Protein AF-A0A9D4NFV0-F1 (afdb_monomer)

Sequence (141 aa):
MSLEETSKDITEKVCVICKEQDDRPVSKLGEKGCQGLSLAAKNYTDQIIEFVPGQFVHIDCRKKYCHPNKTSSRGKTASNLMSSPKIRQSTNGNTFDFGTKCLFCGSDAKFCHGKRGIDVNPVMTLEFELTIRESCKSRCD

Structure (mmCIF, N/CA/C/O backbone):
data_AF-A0A9D4NFV0-F1
#
_entry.id   AF-A0A9D4NFV0-F1
#
loop_
_atom_site.group_PDB
_atom_site.id
_atom_site.type_symbol
_atom_site.label_atom_id
_atom_site.label_alt_id
_atom_site.label_comp_id
_atom_site.label_asym_id
_atom_site.label_entity_id
_atom_site.label_seq_id
_atom_site.pdbx_PDB_ins_code
_atom_site.Cartn_x
_atom_site.Cartn_y
_atom_site.Cartn_z
_atom_site.occupancy
_atom_site.B_iso_or_equiv
_atom_site.auth_seq_id
_atom_site.auth_comp_id
_atom_site.auth_asym_id
_atom_site.auth_atom_id
_atom_site.pdbx_PDB_model_num
ATOM 1 N N . MET A 1 1 ? -27.293 -2.414 48.187 1.00 44.84 1 MET A N 1
ATOM 2 C CA . MET A 1 1 ? -26.943 -3.039 46.895 1.00 44.84 1 MET A CA 1
ATOM 3 C C . MET A 1 1 ? -26.403 -1.935 46.013 1.00 44.84 1 MET A C 1
ATOM 5 O O . MET A 1 1 ? -27.183 -1.153 45.489 1.00 44.84 1 MET A O 1
ATOM 9 N N . SER A 1 2 ? -25.082 -1.792 45.987 1.00 45.41 2 SER A N 1
ATOM 10 C CA . SER A 1 2 ? -24.389 -0.754 45.226 1.00 45.41 2 SER A CA 1
ATOM 11 C C . SER A 1 2 ? -24.310 -1.206 43.773 1.00 45.41 2 SER A C 1
ATOM 13 O O . SER A 1 2 ? -23.712 -2.240 43.490 1.00 45.41 2 SER A O 1
ATOM 15 N N . LEU A 1 3 ? -24.969 -0.481 42.873 1.00 49.97 3 LEU A N 1
ATOM 16 C CA . LEU A 1 3 ? -24.773 -0.650 41.440 1.00 49.97 3 LEU A CA 1
ATOM 17 C C . LEU A 1 3 ? -23.487 0.093 41.087 1.00 49.97 3 LEU A C 1
ATOM 19 O O . LEU A 1 3 ? -23.458 1.319 41.040 1.00 49.97 3 LEU A O 1
ATOM 23 N N . GLU A 1 4 ? -22.407 -0.662 40.924 1.00 50.41 4 GLU A N 1
ATOM 24 C CA . GLU A 1 4 ? -21.182 -0.169 40.311 1.00 50.41 4 GLU A CA 1
ATOM 25 C C . GLU A 1 4 ? -21.471 0.040 38.821 1.00 50.41 4 GLU A C 1
ATOM 27 O O . GLU A 1 4 ? -21.446 -0.892 38.015 1.00 50.41 4 GLU A O 1
ATOM 32 N N . GLU A 1 5 ? -21.818 1.274 38.458 1.00 48.56 5 GLU A N 1
ATOM 33 C CA . GLU A 1 5 ? -21.821 1.718 37.070 1.00 48.56 5 GLU A CA 1
ATOM 34 C C . GLU A 1 5 ? -20.377 1.685 36.570 1.00 48.56 5 GLU A C 1
ATOM 36 O O . GLU A 1 5 ? -19.572 2.585 36.803 1.00 48.56 5 GLU A O 1
ATOM 41 N N . THR A 1 6 ? -20.024 0.590 35.899 1.00 50.19 6 THR A N 1
ATOM 42 C CA . THR A 1 6 ? -18.791 0.506 35.127 1.00 50.19 6 THR A CA 1
ATOM 43 C C . THR A 1 6 ? -18.895 1.501 33.978 1.00 50.19 6 THR A C 1
ATOM 45 O O . THR A 1 6 ? -19.441 1.180 32.917 1.00 50.19 6 THR A O 1
ATOM 48 N N . SER A 1 7 ? -18.379 2.707 34.199 1.00 51.19 7 SER A N 1
ATOM 49 C CA . SER A 1 7 ? -18.034 3.673 33.164 1.00 51.19 7 SER A CA 1
ATOM 50 C C . SER A 1 7 ? -17.040 3.010 32.217 1.00 51.19 7 SER A C 1
ATOM 52 O O . SER A 1 7 ? -15.827 3.045 32.410 1.00 51.19 7 SER A O 1
ATOM 54 N N . LYS A 1 8 ? -17.564 2.318 31.205 1.00 50.09 8 LYS A N 1
ATOM 55 C CA . LYS A 1 8 ? -16.785 1.942 30.036 1.00 50.09 8 LYS A CA 1
ATOM 56 C C . LYS A 1 8 ? -16.427 3.260 29.372 1.00 50.09 8 LYS A C 1
ATOM 58 O O . LYS A 1 8 ? -17.297 3.893 28.784 1.00 50.09 8 LYS A O 1
ATOM 63 N N . ASP A 1 9 ? -15.168 3.663 29.501 1.00 46.47 9 ASP A N 1
ATOM 64 C CA . ASP A 1 9 ? -14.508 4.624 28.623 1.00 46.47 9 ASP A CA 1
ATOM 65 C C . ASP A 1 9 ? -14.685 4.134 27.176 1.00 46.47 9 ASP A C 1
ATOM 67 O O . ASP A 1 9 ? -13.852 3.415 26.610 1.00 46.47 9 ASP A O 1
ATOM 71 N N . ILE A 1 10 ? -15.833 4.453 26.576 1.00 55.56 10 ILE A N 1
ATOM 72 C CA . ILE A 1 10 ? -16.042 4.351 25.141 1.00 55.56 10 ILE A CA 1
ATOM 73 C C . ILE A 1 10 ? -15.210 5.497 24.590 1.00 55.56 10 ILE A C 1
ATOM 75 O O . ILE A 1 10 ? -15.683 6.609 24.400 1.00 55.56 10 ILE A O 1
ATOM 79 N N . THR A 1 11 ? -13.919 5.231 24.410 1.00 57.03 11 THR A N 1
ATOM 80 C CA . THR A 1 11 ? -13.049 6.075 23.601 1.00 57.03 11 THR A CA 1
ATOM 81 C C . THR A 1 11 ? -13.678 6.104 22.218 1.00 57.03 11 THR A C 1
ATOM 83 O O . THR A 1 11 ? -13.571 5.139 21.464 1.00 57.03 11 THR A O 1
ATOM 86 N N . GLU A 1 12 ? -14.425 7.164 21.934 1.00 62.72 12 GLU A N 1
ATOM 87 C CA . GLU A 1 12 ? -15.138 7.376 20.682 1.00 62.72 12 GLU A CA 1
ATOM 88 C C . GLU A 1 12 ? -14.141 7.296 19.521 1.00 62.72 12 GLU A C 1
ATOM 90 O O . GLU A 1 12 ? -13.272 8.151 19.340 1.00 62.72 12 GLU A O 1
ATOM 95 N N . LYS A 1 13 ? -14.194 6.200 18.755 1.00 77.25 13 LYS A N 1
ATOM 96 C CA . LYS A 1 13 ? -13.225 5.920 17.685 1.00 77.25 13 LYS A CA 1
ATOM 97 C C . LYS A 1 13 ? -13.655 6.618 16.400 1.00 77.25 13 LYS A C 1
ATOM 99 O O . LYS A 1 13 ? -14.057 5.966 15.440 1.00 77.25 13 LYS A O 1
ATOM 104 N N . VAL A 1 14 ? -13.562 7.943 16.384 1.00 87.56 14 VAL A N 1
ATOM 105 C CA . VAL A 1 14 ? -13.866 8.763 15.204 1.00 87.56 14 VAL A CA 1
ATOM 106 C C . VAL A 1 14 ? -12.864 8.468 14.084 1.00 87.56 14 VAL A C 1
ATOM 108 O O . VAL A 1 14 ? -11.648 8.444 14.304 1.00 87.56 14 VAL A O 1
ATOM 111 N N . CYS A 1 15 ? -13.354 8.253 12.861 1.00 89.88 15 CYS A N 1
ATOM 112 C CA . CYS A 1 15 ? -12.486 8.033 11.710 1.00 89.88 15 CYS A CA 1
ATOM 113 C C . CYS A 1 15 ? -11.902 9.352 11.187 1.00 89.88 15 CYS A C 1
ATOM 115 O O . CYS A 1 15 ? -12.640 10.213 10.725 1.00 89.88 15 CYS A O 1
ATOM 117 N N . VAL A 1 16 ? -10.573 9.476 11.116 1.00 89.19 16 VAL A N 1
ATOM 118 C CA . VAL A 1 16 ? -9.918 10.715 10.630 1.00 89.19 16 VAL A CA 1
ATOM 119 C C . VAL A 1 16 ? -10.156 11.021 9.136 1.00 89.19 16 VAL A C 1
ATOM 121 O O . VAL A 1 16 ? -10.006 12.161 8.712 1.00 89.19 16 VAL A O 1
ATOM 124 N N . ILE A 1 17 ? -10.567 10.033 8.330 1.00 87.81 17 ILE A N 1
ATOM 125 C CA . ILE A 1 17 ? -10.800 10.208 6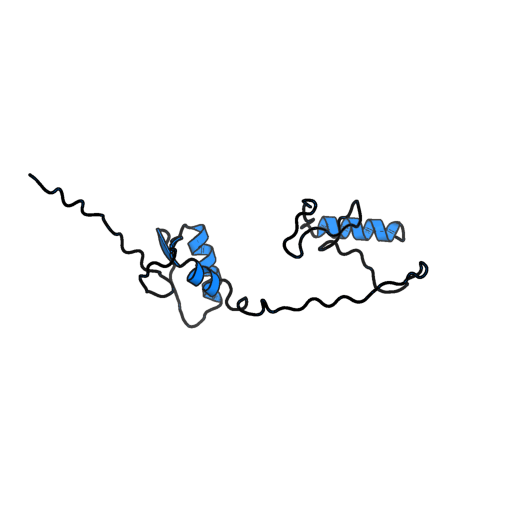.883 1.00 87.81 17 ILE A CA 1
ATOM 126 C C . ILE A 1 17 ? -12.212 10.734 6.596 1.00 87.81 17 ILE A C 1
ATOM 128 O O . ILE A 1 17 ? -12.357 11.709 5.871 1.00 87.81 17 ILE A O 1
ATOM 132 N N . CYS A 1 18 ? -13.257 10.093 7.134 1.00 88.12 18 CYS A N 1
ATOM 133 C CA . CYS A 1 18 ? -14.644 10.522 6.900 1.00 88.12 18 CYS A CA 1
ATOM 134 C C . CYS A 1 18 ? -15.207 11.413 8.012 1.00 88.12 18 CYS A C 1
ATOM 136 O O . CYS A 1 18 ? -16.292 11.950 7.844 1.00 88.12 18 CYS A O 1
ATOM 138 N N . LYS A 1 19 ? -14.479 11.585 9.124 1.00 86.31 19 LYS A N 1
ATOM 139 C CA . LYS A 1 19 ? -14.894 12.339 10.321 1.00 86.31 19 LYS A CA 1
ATOM 140 C C . LYS A 1 19 ? -16.188 11.832 10.972 1.00 86.31 19 LYS A C 1
ATOM 142 O O . LYS A 1 19 ? -16.754 12.516 11.814 1.00 86.31 19 LYS A O 1
ATOM 147 N N . GLU A 1 20 ? -16.621 10.627 10.614 1.00 85.44 20 GLU A N 1
ATOM 148 C CA . GLU A 1 20 ? -17.794 9.958 11.175 1.00 85.44 20 GLU A CA 1
ATOM 149 C C . GLU A 1 20 ? -17.370 8.954 12.250 1.00 85.44 20 GLU A C 1
ATOM 151 O O . GLU A 1 20 ? -16.290 8.347 12.180 1.00 85.44 20 GLU A O 1
ATOM 156 N N . GLN A 1 21 ? -18.252 8.778 13.228 1.00 80.12 21 GLN A N 1
ATOM 157 C CA . GLN A 1 21 ? -18.179 7.743 14.246 1.00 80.12 21 GLN A CA 1
ATOM 158 C C . GLN A 1 21 ? -19.312 6.757 13.986 1.00 80.12 21 GLN A C 1
ATOM 160 O O . GLN A 1 21 ? -20.471 7.070 14.229 1.00 80.12 21 GLN A O 1
ATOM 165 N N . ASP A 1 22 ? -18.961 5.567 13.508 1.00 80.75 22 ASP A N 1
ATOM 166 C CA . ASP A 1 22 ? -19.920 4.495 13.257 1.00 80.75 22 ASP A CA 1
ATOM 167 C C . ASP A 1 22 ? -19.423 3.180 13.858 1.00 80.75 22 ASP A C 1
ATOM 169 O O . ASP A 1 22 ? -18.235 3.014 14.134 1.00 80.75 22 ASP A O 1
ATOM 173 N N . ASP A 1 23 ? -20.305 2.181 13.911 1.00 81.38 23 ASP A N 1
ATOM 174 C CA . ASP A 1 23 ? -19.970 0.789 14.252 1.00 81.38 23 ASP A CA 1
ATOM 175 C C . ASP A 1 23 ? -19.151 0.059 13.163 1.00 81.38 23 ASP A C 1
ATOM 177 O O . ASP A 1 23 ? -18.951 -1.160 13.206 1.00 81.38 23 ASP A O 1
ATOM 181 N N . ARG A 1 24 ? -18.655 0.783 12.152 1.00 83.88 24 ARG A N 1
ATOM 182 C CA . ARG A 1 24 ? -17.790 0.215 11.114 1.00 83.88 24 ARG A CA 1
ATOM 183 C C . ARG A 1 24 ? -16.459 -0.229 11.732 1.00 83.88 24 ARG A C 1
ATOM 185 O O . ARG A 1 24 ? -15.937 0.418 12.638 1.00 83.88 24 ARG A O 1
ATOM 192 N N . PRO A 1 25 ? -15.837 -1.308 11.223 1.00 85.44 25 PRO A N 1
ATOM 193 C CA . PRO A 1 25 ? -14.584 -1.787 11.783 1.00 85.44 25 PRO A CA 1
ATOM 194 C C . PRO A 1 25 ? -13.486 -0.730 11.613 1.00 85.44 25 PRO A C 1
ATOM 196 O O . PRO A 1 25 ? -13.163 -0.300 10.497 1.00 85.44 25 PRO A O 1
ATOM 199 N N . VAL A 1 26 ? -12.899 -0.332 12.739 1.00 89.94 26 VAL A N 1
ATOM 200 C CA . VAL A 1 26 ? -11.825 0.660 12.817 1.00 89.94 26 VAL A CA 1
ATOM 201 C C . VAL A 1 26 ? -10.473 0.004 13.081 1.00 89.94 26 VAL A C 1
ATOM 203 O O . VAL A 1 26 ? -10.353 -0.964 13.829 1.00 89.94 26 VAL A O 1
ATOM 206 N N . SER A 1 27 ? -9.428 0.578 12.496 1.00 88.81 27 SER A N 1
ATOM 207 C CA . SER A 1 27 ? -8.031 0.256 12.767 1.00 88.81 27 SER A CA 1
ATOM 208 C C . SER A 1 27 ? -7.354 1.460 13.405 1.00 88.81 27 SER A C 1
ATOM 210 O O . SER A 1 27 ? -7.470 2.576 12.899 1.00 88.81 27 SER A O 1
ATOM 212 N N . LYS A 1 28 ? -6.589 1.225 14.475 1.00 91.38 28 LYS A N 1
ATOM 213 C CA . LYS A 1 28 ? -5.672 2.228 15.025 1.00 91.38 28 LYS A CA 1
ATOM 214 C C . LYS A 1 28 ? -4.497 2.411 14.061 1.00 91.38 28 LYS A C 1
ATOM 216 O O . LYS A 1 28 ? -3.961 1.426 13.546 1.00 91.38 28 LYS A O 1
ATOM 221 N N . LEU A 1 29 ? -4.108 3.650 13.797 1.00 90.50 29 LEU A N 1
ATOM 222 C CA . LEU A 1 29 ? -2.947 3.983 12.987 1.00 90.50 29 LEU A CA 1
ATOM 223 C C . LEU A 1 29 ? -1.681 3.892 13.835 1.00 90.50 29 LEU A C 1
ATOM 225 O O . LEU A 1 29 ? -1.562 4.545 14.866 1.00 90.50 29 LEU A O 1
ATOM 229 N N . GLY A 1 30 ? -0.730 3.074 13.394 1.00 90.56 30 GLY A N 1
ATOM 230 C CA . GLY A 1 30 ? 0.661 3.158 13.841 1.00 90.56 30 GLY A CA 1
ATOM 231 C C . GLY A 1 30 ? 1.480 4.047 12.906 1.00 90.56 30 GLY A C 1
ATOM 232 O O . GLY A 1 30 ? 0.992 4.461 11.855 1.00 90.56 30 GLY A O 1
ATOM 233 N N . GLU A 1 31 ? 2.751 4.262 13.231 1.00 89.50 31 GLU A N 1
ATOM 234 C CA . GLU A 1 31 ? 3.677 5.107 12.456 1.00 89.50 31 GLU A CA 1
ATOM 235 C C . GLU A 1 31 ? 3.720 4.750 10.963 1.00 89.50 31 GLU A C 1
ATOM 237 O O . GLU A 1 31 ? 3.521 5.609 10.104 1.00 89.50 31 GLU A O 1
ATOM 242 N N . LYS A 1 32 ? 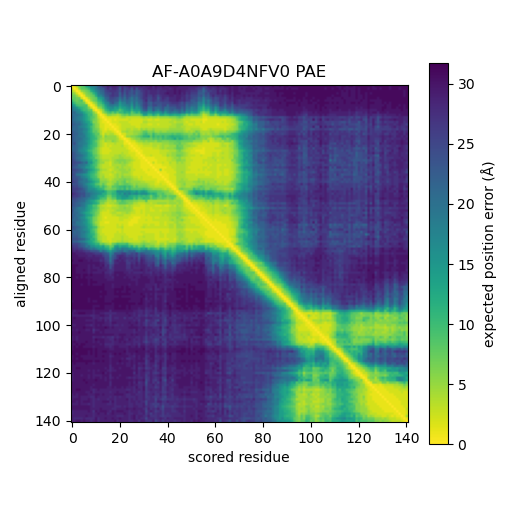3.867 3.458 10.638 1.00 87.50 32 LYS A N 1
ATOM 243 C CA . LYS A 1 32 ? 3.838 2.970 9.246 1.00 87.50 32 LYS A CA 1
ATOM 244 C C . LYS A 1 32 ? 2.493 3.228 8.557 1.00 87.50 32 LYS A C 1
ATOM 246 O O . LYS A 1 32 ? 2.439 3.457 7.351 1.00 87.50 32 LYS A O 1
ATOM 251 N N . GLY A 1 33 ? 1.399 3.169 9.317 1.00 87.12 33 GLY A N 1
ATOM 252 C CA . GLY A 1 33 ? 0.052 3.443 8.820 1.00 87.12 33 GLY A CA 1
ATOM 253 C C . GLY A 1 33 ? -0.116 4.907 8.426 1.00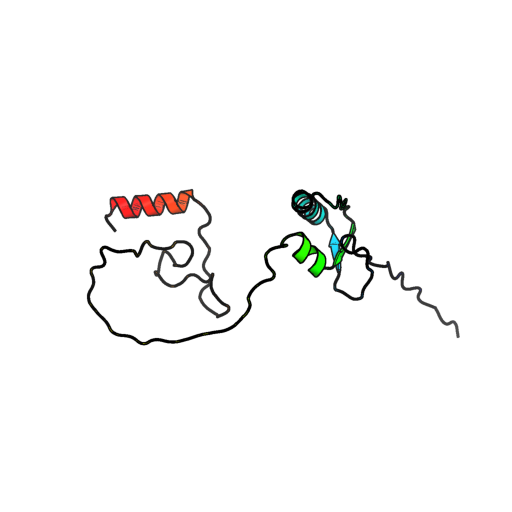 87.12 33 GLY A C 1
ATOM 254 O O . GLY A 1 33 ? -0.630 5.180 7.342 1.00 87.12 33 GLY A O 1
ATOM 255 N N . CYS A 1 34 ? 0.381 5.818 9.264 1.00 88.62 34 CYS A N 1
ATOM 256 C CA . CYS A 1 34 ? 0.406 7.251 8.984 1.00 88.62 34 CYS A CA 1
ATOM 257 C C . CYS A 1 34 ? 1.261 7.563 7.758 1.00 88.62 34 CYS A C 1
ATOM 259 O O . CYS A 1 34 ? 0.772 8.207 6.840 1.00 88.62 34 CYS A O 1
ATOM 261 N N . GLN A 1 35 ? 2.483 7.026 7.675 1.00 87.31 35 GLN A N 1
ATOM 262 C CA . GLN A 1 35 ? 3.362 7.233 6.515 1.00 87.31 35 GLN A CA 1
ATOM 263 C C . GLN A 1 35 ? 2.697 6.815 5.195 1.00 87.31 35 GLN A C 1
ATOM 265 O O . GLN A 1 35 ? 2.740 7.559 4.215 1.00 87.31 35 GLN A O 1
ATOM 270 N N . GLY A 1 36 ? 2.043 5.648 5.170 1.00 86.12 36 GLY A N 1
ATOM 271 C CA . GLY A 1 36 ? 1.345 5.169 3.975 1.00 86.12 36 GLY A CA 1
ATOM 272 C C . GLY A 1 36 ? 0.155 6.047 3.576 1.00 86.12 36 GLY A C 1
ATOM 273 O O . GLY A 1 36 ? -0.063 6.284 2.388 1.00 86.12 36 GLY A O 1
ATOM 274 N N . LEU A 1 37 ? -0.596 6.557 4.554 1.00 87.75 37 LEU A N 1
ATOM 275 C CA . LEU A 1 37 ? -1.716 7.466 4.302 1.00 87.75 37 LEU A CA 1
ATOM 276 C C . LEU A 1 37 ? -1.246 8.852 3.854 1.00 87.75 37 LEU A C 1
ATOM 278 O O . LEU A 1 37 ? -1.784 9.373 2.883 1.00 87.75 37 LEU A O 1
ATOM 282 N N . SER A 1 38 ? -0.196 9.399 4.463 1.00 87.00 38 SER A N 1
ATOM 283 C CA . SER A 1 38 ? 0.413 10.664 4.038 1.00 87.00 38 SER A CA 1
ATOM 284 C C . SER A 1 38 ? 1.016 10.577 2.633 1.00 87.00 38 SER A C 1
ATOM 286 O O . SER A 1 38 ? 0.961 11.541 1.873 1.00 87.00 38 SER A O 1
ATOM 288 N N . LEU A 1 39 ? 1.555 9.417 2.237 1.00 85.06 39 LEU A N 1
ATOM 289 C CA . LEU A 1 39 ? 1.979 9.186 0.854 1.00 85.06 39 LEU A CA 1
ATOM 290 C C . LEU A 1 39 ? 0.776 9.185 -0.102 1.00 85.06 39 LEU A C 1
ATOM 292 O O . LEU A 1 39 ? 0.838 9.803 -1.162 1.00 85.06 39 LEU A O 1
ATOM 296 N N . ALA A 1 40 ? -0.318 8.515 0.278 1.00 83.69 40 ALA A N 1
ATOM 297 C CA . ALA A 1 40 ? -1.544 8.482 -0.516 1.00 83.69 40 ALA A CA 1
ATOM 298 C C . ALA A 1 40 ? -2.195 9.870 -0.639 1.00 83.69 40 ALA A C 1
ATOM 300 O O . ALA A 1 40 ? -2.705 10.191 -1.711 1.00 83.69 40 ALA A O 1
ATOM 301 N N . ALA A 1 41 ? -2.103 10.698 0.407 1.00 82.31 41 ALA A N 1
ATOM 302 C CA . ALA A 1 41 ? -2.610 12.068 0.443 1.00 82.31 41 ALA A CA 1
ATOM 303 C C . ALA A 1 41 ? -2.006 12.960 -0.648 1.00 82.31 41 ALA A C 1
ATOM 305 O O . ALA A 1 41 ? -2.691 13.838 -1.154 1.00 82.31 41 ALA A O 1
ATOM 306 N N . LYS A 1 42 ? -0.774 12.685 -1.105 1.00 79.50 42 LYS A N 1
ATOM 307 C CA . LYS A 1 42 ? -0.157 13.412 -2.231 1.00 79.50 42 LYS A CA 1
ATOM 308 C C . LYS A 1 42 ? -0.960 13.323 -3.535 1.00 79.50 42 LYS A C 1
ATOM 310 O O . LYS A 1 42 ? -0.783 14.168 -4.402 1.00 79.50 42 LYS A O 1
ATOM 315 N N . ASN A 1 43 ? -1.814 12.308 -3.684 1.00 76.25 43 ASN A N 1
ATOM 316 C CA . ASN A 1 43 ? -2.671 12.144 -4.861 1.00 76.25 43 ASN A CA 1
ATOM 317 C C . ASN A 1 43 ? -3.980 12.945 -4.769 1.00 76.25 43 ASN A C 1
ATOM 319 O O . ASN A 1 43 ? -4.724 12.991 -5.745 1.00 76.25 43 ASN A O 1
ATOM 323 N N . TYR A 1 44 ? -4.275 13.548 -3.615 1.00 75.25 44 TYR A N 1
ATOM 324 C CA . TYR A 1 44 ? -5.476 14.340 -3.379 1.00 75.25 44 TYR A CA 1
ATOM 325 C C . TYR A 1 44 ? -5.058 15.787 -3.109 1.00 75.25 44 TYR A C 1
ATOM 327 O O . TYR A 1 44 ? -4.576 16.115 -2.029 1.00 75.25 44 TYR A O 1
ATOM 335 N N . THR A 1 45 ? -5.234 16.665 -4.094 1.00 65.75 45 THR A N 1
ATOM 336 C CA . THR A 1 45 ? -4.896 18.097 -3.979 1.00 65.75 45 THR A CA 1
ATOM 337 C C . THR A 1 45 ? -5.859 18.872 -3.084 1.00 65.75 45 THR A C 1
ATOM 339 O O . THR A 1 45 ? -5.509 19.937 -2.584 1.00 65.75 45 THR A O 1
ATOM 342 N N . ASP A 1 46 ? -7.050 18.320 -2.847 1.00 65.38 46 ASP A N 1
ATOM 343 C CA . ASP A 1 46 ? -8.177 19.079 -2.299 1.00 65.38 46 ASP A CA 1
ATOM 344 C C . ASP A 1 46 ? -8.391 18.849 -0.794 1.00 65.38 46 ASP A C 1
ATOM 346 O O . ASP A 1 46 ? -9.168 19.563 -0.162 1.00 65.38 46 ASP A O 1
ATOM 350 N N . GLN A 1 47 ? -7.715 17.863 -0.190 1.00 65.88 47 GLN A N 1
ATOM 351 C CA . GLN A 1 47 ? -7.843 17.558 1.239 1.00 65.88 47 GLN A CA 1
ATOM 352 C C . GLN A 1 47 ? -6.491 17.202 1.856 1.00 65.88 47 GLN A C 1
ATOM 354 O O . GLN A 1 47 ? -6.025 16.064 1.781 1.00 65.88 47 GLN A O 1
ATOM 359 N N . ILE A 1 48 ? -5.890 18.182 2.529 1.00 68.56 48 ILE A N 1
ATOM 360 C CA . ILE A 1 48 ? -4.715 17.969 3.372 1.00 68.56 48 ILE A CA 1
ATOM 361 C C . ILE A 1 48 ? -5.205 17.369 4.694 1.00 68.56 48 ILE A C 1
ATOM 363 O O . ILE A 1 48 ? -5.692 18.079 5.572 1.00 68.56 48 ILE A O 1
ATOM 367 N N . ILE A 1 49 ? -5.120 16.045 4.813 1.00 79.38 49 ILE A N 1
ATOM 368 C CA . ILE A 1 49 ? -5.393 15.324 6.059 1.00 79.38 49 ILE A CA 1
ATOM 369 C C . ILE A 1 49 ? -4.052 14.997 6.710 1.00 79.38 49 ILE A C 1
ATOM 371 O O . ILE A 1 49 ? -3.220 14.307 6.121 1.00 79.38 49 ILE A O 1
ATOM 375 N N . GLU A 1 50 ? -3.847 15.481 7.932 1.00 82.75 50 GLU A N 1
ATOM 376 C CA . GLU A 1 50 ? -2.688 15.118 8.739 1.00 82.75 50 GLU A CA 1
ATOM 377 C C . GLU A 1 50 ? -2.981 13.839 9.534 1.00 82.75 50 GLU A C 1
ATOM 379 O O . GLU A 1 50 ? -3.932 13.772 10.317 1.00 82.75 50 GLU A O 1
ATOM 384 N N . PHE A 1 51 ? -2.163 12.806 9.318 1.00 87.25 51 PHE A N 1
ATOM 385 C CA . PHE A 1 51 ? -2.308 11.507 9.970 1.00 87.25 51 PHE A CA 1
ATOM 386 C C . PHE A 1 51 ? -1.296 11.358 11.108 1.00 87.25 51 PHE A C 1
ATOM 388 O O . PHE A 1 51 ? -0.091 11.275 10.869 1.00 87.25 51 PHE A O 1
ATOM 395 N N . VAL A 1 52 ? -1.790 11.229 12.339 1.00 88.19 52 VAL A N 1
ATOM 396 C CA . VAL A 1 52 ? -0.977 11.096 13.559 1.00 88.19 52 VAL A CA 1
ATOM 397 C C . VAL A 1 52 ? -1.112 9.679 14.135 1.00 88.19 52 VAL A C 1
ATOM 399 O O . VAL A 1 52 ? -2.224 9.136 14.172 1.00 88.19 52 VAL A O 1
ATOM 402 N N . PRO A 1 53 ? -0.013 9.041 14.589 1.00 90.12 53 PRO A N 1
ATOM 403 C CA . PRO A 1 53 ? -0.090 7.736 15.233 1.00 90.12 53 PRO A CA 1
ATOM 404 C C . PRO A 1 53 ? -1.032 7.768 16.437 1.00 90.12 53 PRO A C 1
ATOM 406 O O . PRO A 1 53 ? -1.038 8.704 17.227 1.00 90.12 53 PRO A O 1
ATOM 409 N N . GLY A 1 54 ? -1.839 6.726 16.582 1.00 86.94 54 GLY A N 1
ATOM 410 C CA . GLY A 1 54 ? -2.853 6.626 17.624 1.00 86.94 54 GLY A CA 1
ATOM 411 C C . GLY A 1 54 ? -4.270 6.970 17.175 1.00 86.94 54 GLY A C 1
ATOM 412 O O . GLY A 1 54 ? -5.207 6.527 17.836 1.00 86.94 54 GLY A O 1
ATOM 413 N N . GLN A 1 55 ? -4.435 7.659 16.041 1.00 89.75 55 GLN A N 1
ATOM 414 C CA . GLN A 1 55 ? -5.745 7.941 15.443 1.00 89.75 55 GLN A CA 1
ATOM 415 C C . GLN A 1 55 ? -6.432 6.675 14.914 1.00 89.75 55 GLN A C 1
ATOM 417 O O . GLN A 1 55 ? -5.783 5.661 14.647 1.00 89.75 55 GLN A O 1
ATOM 422 N N . PHE A 1 56 ? -7.749 6.739 14.716 1.00 90.38 56 PHE A N 1
ATOM 423 C CA . PHE A 1 56 ? -8.537 5.639 14.165 1.00 90.38 56 PHE A CA 1
ATOM 424 C C . PHE A 1 56 ? -8.991 5.930 12.735 1.00 90.38 56 PHE A C 1
ATOM 426 O O . PHE A 1 56 ? -9.319 7.057 12.361 1.00 90.38 56 PHE A O 1
ATOM 433 N N . VAL A 1 57 ? -9.017 4.882 11.915 1.00 91.31 57 VAL A N 1
ATOM 434 C CA . VAL A 1 57 ? -9.575 4.913 10.561 1.00 91.31 57 VAL A CA 1
ATOM 435 C C . VAL A 1 57 ? -10.488 3.722 10.346 1.00 91.31 57 VAL A C 1
ATOM 437 O O . VAL A 1 57 ? -10.129 2.601 10.702 1.00 91.31 57 VAL A O 1
ATOM 440 N N . HIS A 1 58 ? -11.631 3.926 9.694 1.00 92.50 58 HIS A N 1
ATOM 441 C CA . HIS A 1 58 ? -12.393 2.807 9.152 1.00 92.50 58 HIS A CA 1
ATOM 442 C C . HIS A 1 58 ? -11.527 2.050 8.140 1.00 92.50 58 HIS A C 1
ATOM 444 O O . HIS A 1 58 ? -10.876 2.662 7.283 1.00 92.50 58 HIS A O 1
ATOM 450 N N . ILE A 1 59 ? -11.539 0.719 8.216 1.00 88.56 59 ILE A N 1
ATOM 451 C CA . ILE A 1 59 ? -10.760 -0.140 7.310 1.00 88.56 59 ILE A CA 1
ATOM 452 C C . ILE A 1 59 ? -11.130 0.150 5.847 1.00 88.56 59 ILE A C 1
ATOM 454 O O . ILE A 1 59 ? -10.252 0.285 4.991 1.00 88.56 59 ILE A O 1
ATOM 458 N N . ASP A 1 60 ? -12.421 0.337 5.574 1.00 88.19 60 ASP A N 1
ATOM 459 C CA . ASP A 1 60 ? -12.914 0.651 4.234 1.00 88.19 60 ASP A CA 1
ATOM 460 C C . ASP A 1 60 ? -12.516 2.051 3.767 1.00 88.19 60 ASP A C 1
ATOM 462 O O . ASP A 1 60 ? -12.131 2.214 2.608 1.00 88.19 60 ASP A O 1
ATOM 466 N N . CYS A 1 61 ? -12.548 3.054 4.654 1.00 88.94 61 CYS A N 1
ATOM 467 C CA . CYS A 1 61 ? -12.084 4.400 4.316 1.00 88.94 61 CYS A CA 1
ATOM 468 C C . CYS A 1 61 ? -10.598 4.378 3.962 1.00 88.94 61 CYS A C 1
ATOM 470 O O . CYS A 1 61 ? -10.219 4.926 2.932 1.00 88.94 61 CYS A O 1
ATOM 472 N N . ARG A 1 62 ? -9.769 3.659 4.733 1.00 89.00 62 ARG A N 1
ATOM 473 C CA . ARG A 1 62 ? -8.345 3.475 4.415 1.00 89.00 62 ARG A CA 1
ATOM 474 C C . ARG A 1 62 ? -8.153 2.827 3.043 1.00 89.00 62 ARG A C 1
ATOM 476 O O . ARG A 1 62 ? -7.329 3.286 2.259 1.00 89.00 62 ARG A O 1
ATOM 483 N N . LYS A 1 63 ? -8.920 1.778 2.730 1.00 88.19 63 LYS A N 1
ATOM 484 C CA . LYS A 1 63 ? -8.825 1.076 1.443 1.00 88.19 63 LYS A CA 1
ATOM 485 C C . LYS A 1 63 ? -9.214 1.973 0.268 1.00 88.19 63 LYS A C 1
ATOM 487 O O . LYS A 1 63 ? -8.488 1.999 -0.723 1.00 88.19 63 LYS A O 1
ATOM 492 N N . LYS A 1 64 ? -10.330 2.699 0.379 1.00 86.56 64 LYS A N 1
ATOM 493 C CA . LYS A 1 64 ? -10.792 3.643 -0.652 1.00 86.56 64 LYS A CA 1
ATOM 494 C C . LYS A 1 64 ? -9.793 4.781 -0.843 1.00 86.56 64 LYS A C 1
ATOM 496 O O . LYS A 1 64 ? -9.429 5.078 -1.972 1.00 86.56 64 LYS A O 1
ATOM 501 N N . TYR A 1 65 ? -9.293 5.337 0.258 1.00 86.56 65 TYR A N 1
ATOM 502 C CA . TYR A 1 65 ? -8.333 6.436 0.242 1.00 86.56 65 TYR A CA 1
ATOM 503 C C . TYR A 1 65 ? -6.998 6.033 -0.403 1.00 86.56 65 TYR A C 1
ATOM 505 O O . TYR A 1 65 ? -6.485 6.749 -1.258 1.00 86.56 65 TYR A O 1
ATOM 513 N N . CYS A 1 66 ? -6.451 4.856 -0.080 1.00 84.31 66 CYS A N 1
ATOM 514 C CA . CYS A 1 66 ? -5.209 4.371 -0.696 1.00 84.31 66 CYS A CA 1
ATOM 515 C C . CYS A 1 66 ? -5.388 3.838 -2.132 1.00 84.31 66 CYS A C 1
ATOM 517 O O . CYS A 1 66 ? -4.410 3.755 -2.877 1.00 84.31 66 CYS A O 1
ATOM 519 N N . HIS A 1 67 ? -6.599 3.429 -2.523 1.00 81.25 67 HIS A N 1
ATOM 520 C CA . HIS A 1 67 ? -6.873 2.798 -3.819 1.00 81.25 67 HIS A CA 1
ATOM 521 C C . HIS A 1 67 ? -8.172 3.317 -4.461 1.00 81.25 67 HIS A C 1
ATOM 523 O O . HIS A 1 67 ? -9.125 2.542 -4.610 1.00 81.25 67 HIS A O 1
ATOM 529 N N . PRO A 1 68 ? -8.211 4.584 -4.910 1.00 68.75 68 PRO A N 1
ATOM 530 C CA . PRO A 1 68 ? -9.421 5.181 -5.482 1.00 68.75 68 PRO A CA 1
ATOM 531 C C . PRO A 1 68 ? -9.937 4.434 -6.727 1.00 68.75 68 PRO A C 1
ATOM 533 O O . PRO A 1 68 ? -11.140 4.341 -6.937 1.00 68.75 68 PRO A O 1
ATOM 536 N N . ASN A 1 69 ? -9.050 3.797 -7.504 1.00 64.06 69 ASN A N 1
ATOM 537 C CA . ASN A 1 69 ? -9.393 3.193 -8.801 1.00 64.06 69 ASN A CA 1
ATOM 538 C C . ASN A 1 69 ? -9.731 1.687 -8.763 1.00 64.06 69 ASN A C 1
ATOM 540 O O . ASN A 1 69 ? -9.900 1.075 -9.815 1.00 64.06 69 ASN A O 1
ATOM 544 N N . LYS A 1 70 ? -9.813 1.043 -7.587 1.00 55.31 70 LYS A N 1
ATOM 545 C CA . LYS A 1 70 ? -10.033 -0.423 -7.483 1.00 55.31 70 LYS A CA 1
ATOM 546 C C . LYS A 1 70 ? -11.479 -0.845 -7.188 1.00 55.31 70 LYS A C 1
ATOM 548 O O . LYS A 1 70 ? -11.716 -1.995 -6.818 1.00 55.31 70 LYS A O 1
ATOM 553 N N . THR A 1 71 ? -12.459 0.036 -7.372 1.00 47.53 71 THR A N 1
ATOM 554 C CA . THR A 1 71 ? -13.885 -0.312 -7.250 1.00 47.53 71 THR A CA 1
ATOM 555 C C . THR A 1 71 ? -14.532 -0.497 -8.625 1.00 47.53 71 THR A C 1
ATOM 557 O O . THR A 1 71 ? -15.406 0.272 -9.006 1.00 47.53 71 THR A O 1
ATOM 560 N N . SER A 1 72 ? -14.114 -1.499 -9.403 1.00 47.44 72 SER A N 1
ATOM 561 C CA . SER A 1 72 ? -14.864 -1.905 -10.600 1.00 47.44 72 SER A CA 1
ATOM 562 C C . SER A 1 72 ? -14.582 -3.356 -10.999 1.00 47.44 72 SER A C 1
ATOM 564 O O . SER A 1 72 ? -13.434 -3.770 -11.131 1.00 47.44 72 SER A O 1
ATOM 566 N N . SER A 1 73 ? -15.673 -4.091 -11.233 1.00 45.31 73 SER A N 1
ATOM 567 C CA . SER A 1 73 ? -15.799 -5.415 -11.863 1.00 45.31 73 SER A CA 1
ATOM 568 C C . SER A 1 73 ? -15.444 -6.669 -11.040 1.00 45.31 73 SER A C 1
ATOM 570 O O . SER A 1 73 ? -14.401 -7.301 -11.174 1.00 45.31 73 SER A O 1
ATOM 572 N N . ARG A 1 74 ? -16.431 -7.143 -10.268 1.00 43.56 74 ARG A N 1
ATOM 573 C CA . ARG A 1 74 ? -16.626 -8.581 -10.018 1.00 43.56 74 ARG A CA 1
ATOM 574 C C . ARG A 1 74 ? -17.959 -8.991 -10.655 1.00 43.56 74 ARG A C 1
ATOM 576 O O . ARG A 1 74 ? -18.967 -9.114 -9.971 1.00 43.56 74 ARG A O 1
ATOM 583 N N . GLY A 1 75 ? -17.960 -9.119 -11.983 1.00 40.72 75 GLY A N 1
ATOM 584 C CA . GLY A 1 75 ? -19.099 -9.548 -12.804 1.00 40.72 75 GLY A CA 1
ATOM 585 C C . GLY A 1 75 ? -18.705 -10.727 -13.699 1.00 40.72 75 GLY A C 1
ATOM 586 O O . GLY A 1 75 ? -17.618 -10.744 -14.260 1.00 40.72 75 GLY A O 1
ATOM 587 N N . LYS A 1 76 ? -19.567 -11.743 -13.737 1.00 47.06 76 LYS A N 1
ATOM 588 C CA . LYS A 1 76 ? -19.414 -13.090 -14.318 1.00 47.06 76 LYS A CA 1
ATOM 589 C C . LYS A 1 76 ? -19.191 -13.082 -15.841 1.00 47.06 76 LYS A C 1
ATOM 591 O O . LYS A 1 76 ? -19.854 -12.301 -16.500 1.00 47.06 76 LYS A O 1
ATOM 596 N N . THR A 1 77 ? -18.424 -14.045 -16.373 1.00 38.16 77 THR A N 1
ATOM 597 C CA . THR A 1 77 ? -18.937 -15.188 -17.176 1.00 38.16 77 THR A CA 1
ATOM 598 C C . THR A 1 77 ? -17.807 -16.130 -17.593 1.00 38.16 77 THR A C 1
ATOM 600 O O . THR A 1 77 ? -16.800 -15.707 -18.147 1.00 38.16 77 THR A O 1
ATOM 603 N N . ALA A 1 78 ? -18.008 -17.420 -17.329 1.00 47.78 78 ALA A N 1
ATOM 604 C CA . ALA A 1 78 ? -17.249 -18.515 -17.909 1.00 47.78 78 ALA A CA 1
ATOM 605 C C . ALA A 1 78 ? -17.935 -18.956 -19.208 1.00 47.78 78 ALA A C 1
ATOM 607 O O . ALA A 1 78 ? -19.148 -19.165 -19.210 1.00 47.78 78 ALA A O 1
ATOM 608 N N . SER A 1 79 ? -17.168 -19.162 -20.274 1.00 40.41 79 SER A N 1
ATOM 609 C CA . SER A 1 79 ? -17.619 -19.919 -21.441 1.00 40.41 79 SER A CA 1
ATOM 610 C C . SER A 1 79 ? -16.470 -20.769 -21.974 1.00 40.41 79 SER A C 1
ATOM 612 O O . SER A 1 79 ? -15.474 -20.257 -22.478 1.00 40.41 79 SER A O 1
ATOM 614 N N . ASN A 1 80 ? -16.643 -22.080 -21.804 1.00 46.38 80 ASN A N 1
ATOM 615 C CA . ASN A 1 80 ? -15.904 -23.154 -22.458 1.00 46.38 80 ASN A CA 1
ATOM 616 C C . ASN A 1 80 ? -15.894 -22.977 -23.978 1.00 46.38 80 ASN A C 1
ATOM 618 O O . ASN A 1 80 ? -16.956 -22.715 -24.532 1.00 46.38 80 ASN A O 1
ATOM 622 N N . LEU A 1 81 ? -14.781 -23.306 -24.640 1.00 38.97 81 LEU A N 1
ATOM 623 C CA . LEU A 1 81 ? -14.806 -23.948 -25.956 1.00 38.97 81 LEU A CA 1
ATOM 624 C C . LEU A 1 81 ? -13.668 -24.977 -26.068 1.00 38.97 81 LEU A C 1
ATOM 626 O O . LEU A 1 81 ? -12.587 -24.818 -25.508 1.00 38.97 81 LEU A O 1
ATOM 630 N N . MET A 1 82 ? -14.026 -26.076 -26.722 1.00 43.41 82 MET A N 1
ATOM 631 C CA . MET A 1 82 ? -13.432 -27.410 -26.720 1.00 43.41 82 MET A CA 1
ATOM 632 C C . MET A 1 82 ? -12.198 -27.583 -27.625 1.00 43.41 82 MET A C 1
ATOM 634 O O . MET A 1 82 ? -11.925 -26.796 -28.524 1.00 43.41 82 MET A O 1
ATOM 638 N N . SER A 1 83 ? -11.500 -28.687 -27.361 1.00 49.28 83 SER A N 1
ATOM 639 C CA . SER A 1 83 ? -10.245 -29.214 -27.909 1.00 49.28 83 SER A CA 1
ATOM 640 C C . SER A 1 83 ? -10.208 -29.531 -29.415 1.00 49.28 83 SER A C 1
ATOM 642 O O . SER A 1 83 ? -11.184 -30.025 -29.972 1.00 49.28 83 SER A O 1
ATOM 644 N N . SER A 1 84 ? -9.011 -29.450 -30.020 1.00 38.03 84 SER A N 1
ATOM 645 C CA . SER A 1 84 ? -8.444 -30.501 -30.897 1.00 38.03 84 SER A CA 1
ATOM 646 C C . SER A 1 84 ? -6.922 -30.325 -31.105 1.00 38.03 84 SER A C 1
ATOM 648 O O . SER A 1 84 ? -6.440 -29.194 -31.069 1.00 38.03 84 SER A O 1
ATOM 650 N N . PRO A 1 85 ? -6.142 -31.414 -31.295 1.00 64.19 85 PRO A N 1
ATOM 651 C CA . PRO A 1 85 ? -4.678 -31.402 -31.222 1.00 64.19 85 PRO A CA 1
ATOM 652 C C . PRO A 1 85 ? -4.020 -31.232 -32.601 1.00 64.19 85 PRO A C 1
ATOM 654 O O . PRO A 1 85 ? -4.409 -31.911 -33.548 1.00 64.19 85 PRO A O 1
ATOM 657 N N . LYS A 1 86 ? -2.974 -30.396 -32.722 1.00 37.28 86 LYS A N 1
ATOM 658 C CA . LYS A 1 86 ? -2.070 -30.400 -33.889 1.00 37.28 86 LYS A CA 1
ATOM 659 C C . LYS A 1 86 ? -0.678 -29.837 -33.562 1.00 37.28 86 LYS A C 1
ATOM 661 O O . LYS A 1 86 ? -0.528 -28.672 -33.232 1.00 37.28 86 LYS A O 1
ATOM 666 N N . ILE A 1 87 ? 0.291 -30.750 -33.653 1.00 37.84 87 ILE A N 1
ATOM 667 C CA . ILE A 1 87 ? 1.652 -30.658 -34.213 1.00 37.84 87 ILE A CA 1
ATOM 668 C C . ILE A 1 87 ? 2.488 -29.411 -33.867 1.00 37.84 87 ILE A C 1
ATOM 670 O O . ILE A 1 87 ? 2.200 -28.282 -34.244 1.00 37.84 87 ILE A O 1
ATOM 674 N N . ARG A 1 88 ? 3.603 -29.704 -33.187 1.00 49.28 88 ARG A N 1
ATOM 675 C CA . ARG A 1 88 ? 4.671 -28.809 -32.743 1.00 49.28 88 ARG A CA 1
ATOM 676 C C . ARG A 1 88 ? 5.337 -28.115 -33.928 1.00 49.28 88 ARG A C 1
ATOM 678 O O . ARG A 1 88 ? 6.094 -28.752 -34.647 1.00 49.28 88 ARG A O 1
ATOM 685 N N . GLN A 1 89 ? 5.076 -26.826 -34.070 1.00 48.88 89 GLN A N 1
ATOM 686 C CA . GLN A 1 89 ? 6.013 -25.782 -34.490 1.00 48.88 89 GLN A CA 1
ATOM 687 C C . GLN A 1 89 ? 5.218 -24.475 -34.420 1.00 48.88 89 GLN A C 1
ATOM 689 O O . GLN A 1 89 ? 4.363 -24.230 -35.264 1.00 48.88 89 GLN A O 1
ATOM 694 N N . SER A 1 90 ? 5.432 -23.666 -33.378 1.00 40.25 90 SER A N 1
ATOM 695 C CA . SER A 1 90 ? 4.884 -22.307 -33.343 1.00 40.25 90 SER A CA 1
ATOM 696 C C . SER A 1 90 ? 6.024 -21.311 -33.276 1.00 40.25 90 SER A C 1
ATOM 698 O O . SER A 1 90 ? 6.513 -20.965 -32.205 1.00 40.25 90 SER A O 1
ATOM 700 N N . THR A 1 91 ? 6.386 -20.808 -34.448 1.00 46.50 91 THR A N 1
ATOM 701 C CA . THR A 1 91 ? 7.124 -19.563 -34.667 1.00 46.50 91 THR A CA 1
ATOM 702 C C . THR A 1 91 ? 6.241 -18.345 -34.346 1.00 46.50 91 THR A C 1
ATOM 704 O O . THR A 1 91 ? 6.238 -17.380 -35.094 1.00 46.50 91 THR A O 1
ATOM 707 N N . ASN A 1 92 ? 5.442 -18.398 -33.272 1.00 44.69 92 ASN A N 1
ATOM 708 C CA . ASN A 1 92 ? 4.583 -17.313 -32.796 1.00 44.69 92 ASN A CA 1
ATOM 709 C C . ASN A 1 92 ? 4.271 -17.487 -31.295 1.00 44.69 92 ASN A C 1
ATOM 711 O O . ASN A 1 92 ? 3.563 -18.411 -30.893 1.00 44.69 92 ASN A O 1
ATOM 715 N N . GLY A 1 93 ? 4.777 -16.559 -30.478 1.00 52.06 93 GLY A N 1
ATOM 716 C CA . GLY A 1 93 ? 4.027 -15.991 -29.350 1.00 52.06 93 GLY A CA 1
ATOM 717 C C . GLY A 1 93 ? 4.073 -16.649 -27.968 1.00 52.06 93 GLY A C 1
ATOM 718 O O . GLY A 1 93 ? 3.509 -16.060 -27.054 1.00 52.06 93 GLY A O 1
ATOM 719 N N . ASN A 1 94 ? 4.738 -17.785 -27.753 1.00 55.75 94 ASN A N 1
ATOM 720 C CA . ASN A 1 94 ? 4.809 -18.383 -26.409 1.00 55.75 94 ASN A CA 1
ATOM 721 C C . ASN A 1 94 ? 6.144 -18.086 -25.724 1.00 55.75 94 ASN A C 1
ATOM 723 O O . ASN A 1 94 ? 6.941 -18.983 -25.460 1.00 55.75 94 ASN A O 1
ATOM 727 N N . THR A 1 95 ? 6.388 -16.812 -25.415 1.00 68.12 95 THR A N 1
ATOM 728 C CA . THR A 1 95 ? 7.415 -16.463 -24.427 1.00 68.12 95 THR A CA 1
ATOM 729 C C . THR A 1 95 ? 6.993 -17.037 -23.080 1.00 68.12 95 THR A C 1
ATOM 731 O O . THR A 1 95 ? 5.865 -16.801 -22.644 1.00 68.12 95 THR A O 1
ATOM 734 N N . PHE A 1 96 ? 7.876 -17.793 -22.429 1.00 74.00 96 PHE A N 1
ATOM 735 C CA . PHE A 1 96 ? 7.655 -18.244 -21.059 1.00 74.00 96 PHE A CA 1
ATOM 736 C C . PHE A 1 96 ? 7.335 -17.035 -20.165 1.00 74.00 96 PHE A C 1
ATOM 738 O O . PHE A 1 96 ? 8.106 -16.077 -20.110 1.00 74.00 96 PHE A O 1
ATOM 745 N N . ASP A 1 97 ? 6.178 -17.066 -19.503 1.00 73.81 97 ASP A N 1
ATOM 746 C CA . ASP A 1 97 ? 5.723 -15.988 -18.631 1.00 73.81 97 ASP A CA 1
ATOM 747 C C . ASP A 1 97 ? 6.109 -16.292 -17.182 1.00 73.81 97 ASP A C 1
ATOM 749 O O . ASP A 1 97 ? 5.488 -17.115 -16.506 1.00 73.81 97 ASP A O 1
ATOM 753 N N . PHE A 1 98 ? 7.132 -15.586 -16.703 1.00 72.88 98 PHE A N 1
ATOM 754 C CA . PHE A 1 98 ? 7.630 -15.679 -15.331 1.00 72.88 98 PHE A CA 1
ATOM 755 C C . PHE A 1 98 ? 6.584 -15.287 -14.275 1.00 72.88 98 PHE A C 1
ATOM 757 O O . PHE A 1 98 ? 6.719 -15.677 -13.115 1.00 72.88 98 PHE A O 1
ATOM 764 N N . GLY A 1 99 ? 5.537 -14.545 -14.655 1.00 69.25 99 GLY A N 1
ATOM 765 C CA . GLY A 1 99 ? 4.454 -14.140 -13.759 1.00 69.25 99 GLY A CA 1
ATOM 766 C C . GLY A 1 99 ? 3.363 -15.196 -13.583 1.00 69.25 99 GLY A C 1
ATOM 767 O O . GLY A 1 99 ? 2.647 -15.170 -12.581 1.00 69.25 99 GLY A O 1
ATOM 768 N N . THR A 1 100 ? 3.225 -16.133 -14.526 1.00 71.00 100 THR A N 1
ATOM 769 C CA . THR A 1 100 ? 2.117 -17.105 -14.527 1.00 71.00 100 THR A CA 1
ATOM 770 C C . THR A 1 100 ? 2.558 -18.557 -14.601 1.00 71.00 100 THR A C 1
ATOM 772 O O . THR A 1 100 ? 1.747 -19.431 -14.304 1.00 71.00 100 THR A O 1
ATOM 775 N N . LYS A 1 101 ? 3.820 -18.855 -14.930 1.00 75.62 101 LYS A N 1
ATOM 776 C CA . LYS A 1 101 ? 4.327 -20.224 -15.098 1.00 75.62 101 LYS A CA 1
ATOM 777 C C . LYS A 1 101 ? 5.460 -20.545 -14.127 1.00 75.62 101 LYS A C 1
ATOM 779 O O . LYS A 1 101 ? 6.340 -19.735 -13.858 1.00 75.62 101 LYS A O 1
ATOM 784 N N . CYS A 1 102 ? 5.461 -21.772 -13.614 1.00 76.62 102 CYS A N 1
ATOM 785 C CA . CYS A 1 102 ? 6.552 -22.316 -12.814 1.00 76.62 102 CYS A CA 1
ATOM 786 C C . CYS A 1 102 ? 7.749 -22.656 -13.706 1.00 76.62 102 CYS A C 1
ATOM 788 O O . CYS A 1 102 ? 7.606 -23.381 -14.689 1.00 76.62 102 CYS A O 1
ATOM 790 N N . LEU A 1 103 ? 8.940 -22.201 -13.316 1.00 77.69 103 LEU A N 1
ATOM 791 C CA . LEU A 1 103 ? 10.179 -22.438 -14.058 1.00 77.69 103 LEU A CA 1
ATOM 792 C C . LEU A 1 103 ? 10.554 -23.925 -14.160 1.00 77.69 103 LEU A C 1
ATOM 794 O O . LEU A 1 103 ? 11.104 -24.357 -15.165 1.00 77.69 103 LEU A O 1
ATOM 798 N N . PHE A 1 104 ? 10.248 -24.718 -13.132 1.00 76.06 104 PHE A N 1
ATOM 799 C CA . PHE A 1 104 ? 10.686 -26.115 -13.057 1.00 76.06 104 PHE A CA 1
ATOM 800 C C . PHE A 1 104 ? 9.754 -27.083 -13.779 1.00 76.06 104 PHE A C 1
ATOM 802 O O . PHE A 1 104 ? 10.208 -28.059 -14.367 1.00 76.06 104 PHE A O 1
ATOM 809 N N . CYS A 1 105 ? 8.446 -26.843 -13.705 1.00 75.19 105 CYS A N 1
ATOM 810 C CA . CYS A 1 105 ? 7.448 -27.780 -14.219 1.00 75.19 105 CYS A CA 1
ATOM 811 C C . CYS A 1 105 ? 6.547 -27.193 -15.310 1.00 75.19 105 CYS A C 1
ATOM 813 O O . CYS A 1 105 ? 5.649 -27.890 -15.778 1.00 75.19 105 CYS A O 1
ATOM 815 N N . GLY A 1 106 ? 6.716 -25.917 -15.679 1.00 72.50 106 GLY A N 1
ATOM 816 C CA . GLY A 1 106 ? 5.900 -25.230 -16.690 1.00 72.50 106 GLY A CA 1
ATOM 817 C C . GLY A 1 106 ? 4.414 -25.095 -16.336 1.00 72.50 106 GLY A C 1
ATOM 818 O O . GLY A 1 106 ? 3.631 -24.582 -17.135 1.00 72.50 106 GLY A O 1
ATOM 819 N N . SER A 1 107 ? 4.006 -25.565 -15.154 1.00 75.38 107 SER A N 1
ATOM 820 C CA . SER A 1 107 ? 2.623 -25.506 -14.685 1.00 75.38 107 SER A CA 1
ATOM 821 C C . SER A 1 107 ? 2.267 -24.094 -14.246 1.00 75.38 107 SER A C 1
ATOM 823 O O . SER A 1 107 ? 3.146 -23.321 -13.866 1.00 75.38 107 SER A O 1
ATOM 825 N N . ASP A 1 108 ? 0.979 -23.763 -14.270 1.00 71.69 108 ASP A N 1
ATOM 826 C CA . ASP A 1 108 ? 0.508 -22.455 -13.825 1.00 71.69 108 ASP A CA 1
ATOM 827 C C . ASP A 1 108 ? 0.874 -22.199 -12.356 1.00 71.69 108 ASP A C 1
ATOM 829 O O . ASP A 1 108 ? 0.444 -22.907 -11.440 1.00 71.69 108 ASP A O 1
ATOM 833 N N . ALA A 1 109 ? 1.689 -21.169 -12.153 1.00 65.88 109 ALA A N 1
ATOM 834 C CA . ALA A 1 109 ? 2.014 -20.602 -10.864 1.00 65.88 109 ALA A CA 1
ATOM 835 C C . ALA A 1 109 ? 0.790 -19.823 -10.353 1.00 65.88 109 ALA A C 1
ATOM 837 O O . ALA A 1 109 ? 0.169 -19.048 -11.081 1.00 65.88 109 ALA A O 1
ATOM 838 N N . LYS A 1 110 ? 0.381 -20.043 -9.102 1.00 63.66 110 LYS A N 1
ATOM 839 C CA . LYS A 1 110 ? -0.865 -19.480 -8.565 1.00 63.66 110 LYS A CA 1
ATOM 840 C C . LYS A 1 110 ? -0.764 -17.988 -8.290 1.00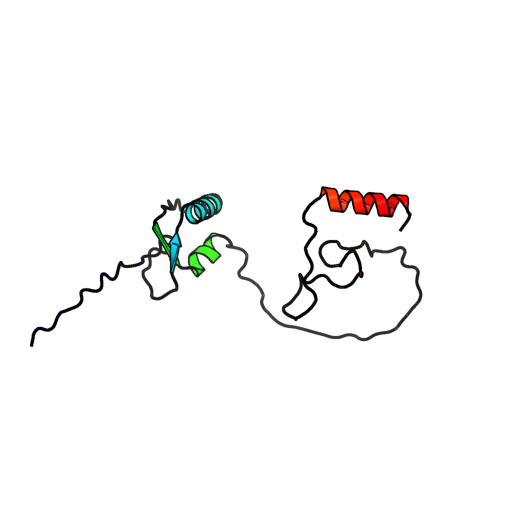 63.66 110 LYS A C 1
ATOM 842 O O . LYS A 1 110 ? -0.591 -17.574 -7.150 1.00 63.66 110 LYS A O 1
ATOM 847 N N . PHE A 1 111 ? -1.044 -17.19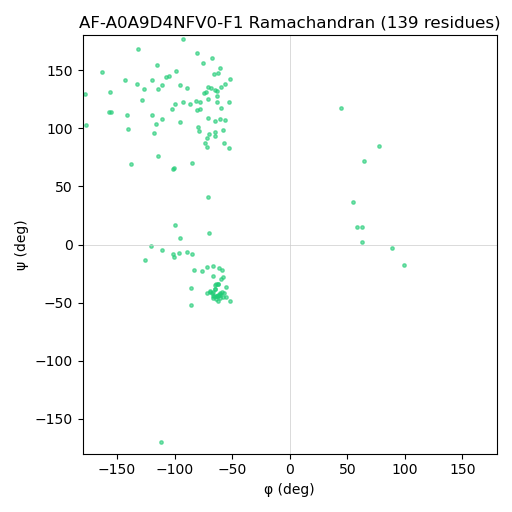6 -9.312 1.00 56.19 111 PHE A N 1
ATOM 848 C CA . PHE A 1 111 ? -1.471 -15.805 -9.145 1.00 56.19 111 PHE A CA 1
ATOM 849 C C . PHE A 1 111 ? -2.936 -15.583 -9.549 1.00 56.19 111 PHE A C 1
ATOM 851 O O . PHE A 1 111 ? -3.504 -14.523 -9.294 1.00 56.19 111 PHE A O 1
ATOM 858 N N . CYS A 1 112 ? -3.602 -16.614 -10.081 1.00 46.41 112 CYS A N 1
ATOM 859 C CA . CYS A 1 112 ? -4.914 -16.492 -10.708 1.00 46.41 112 CYS A CA 1
ATOM 860 C C . CYS A 1 112 ? -5.965 -17.359 -9.981 1.00 46.41 112 CYS A C 1
ATOM 862 O O . CYS A 1 112 ? -5.955 -18.584 -10.058 1.00 46.41 112 CYS A O 1
ATOM 864 N N . HIS A 1 113 ? -6.920 -16.711 -9.310 1.00 46.25 113 HIS A N 1
ATOM 865 C CA . HIS A 1 113 ? -8.267 -17.233 -9.017 1.00 46.25 113 HIS A CA 1
ATOM 866 C C . HIS A 1 113 ? -8.417 -18.476 -8.106 1.00 46.25 113 HIS A C 1
ATOM 868 O O . HIS A 1 113 ? -8.898 -19.528 -8.520 1.00 46.25 113 HIS A O 1
ATOM 874 N N . GLY A 1 114 ? -8.175 -18.307 -6.801 1.00 52.22 114 GLY A N 1
ATOM 875 C CA . GLY A 1 114 ? -9.042 -18.881 -5.751 1.00 52.22 114 GLY A CA 1
ATOM 876 C C . GLY A 1 114 ? -9.199 -20.410 -5.632 1.00 52.22 114 GLY A C 1
ATOM 877 O O . GLY A 1 114 ? -10.116 -20.843 -4.937 1.00 52.22 114 GLY A O 1
ATOM 878 N N . LYS A 1 115 ? -8.348 -21.243 -6.247 1.00 55.34 115 LYS A N 1
ATOM 879 C CA . LYS A 1 115 ? -8.348 -22.711 -6.055 1.00 55.34 115 LYS A CA 1
ATOM 880 C C . LYS A 1 115 ? -7.052 -23.218 -5.402 1.00 55.34 115 LYS A C 1
ATOM 882 O O . LYS A 1 115 ? -5.997 -22.594 -5.506 1.00 55.34 115 LYS A O 1
ATOM 887 N N . ARG A 1 116 ? -7.122 -24.365 -4.710 1.00 54.81 116 ARG A N 1
ATOM 888 C CA . ARG A 1 116 ? -5.983 -25.056 -4.064 1.00 54.81 116 ARG A CA 1
ATOM 889 C C . ARG A 1 116 ? -5.054 -25.711 -5.104 1.00 54.81 116 ARG A C 1
ATOM 891 O O . ARG A 1 116 ? -5.268 -26.847 -5.485 1.00 54.81 116 ARG A O 1
ATOM 898 N N . GLY A 1 117 ? -4.032 -25.002 -5.559 1.00 56.88 117 GLY A N 1
ATOM 899 C CA . GLY A 1 117 ? -2.841 -25.575 -6.212 1.00 56.88 117 GLY A CA 1
ATOM 900 C C . GLY A 1 117 ? -1.557 -25.424 -5.371 1.00 56.88 117 GLY A C 1
ATOM 901 O O . GLY A 1 117 ? -1.622 -24.953 -4.234 1.00 56.88 117 GLY A O 1
ATOM 902 N N . ILE A 1 118 ? -0.411 -25.731 -5.974 1.00 58.19 118 ILE A N 1
ATOM 903 C CA . ILE A 1 118 ? 0.934 -25.718 -5.372 1.00 58.19 118 ILE A CA 1
ATOM 904 C C . ILE A 1 118 ? 1.388 -24.285 -5.041 1.00 58.19 118 ILE A C 1
ATOM 906 O O . ILE A 1 118 ? 1.191 -23.375 -5.846 1.00 58.19 118 ILE A O 1
ATOM 910 N N . ASP A 1 119 ? 1.949 -24.091 -3.846 1.00 57.91 119 ASP A N 1
ATOM 911 C CA . ASP A 1 119 ? 2.549 -22.823 -3.422 1.00 57.91 119 ASP A CA 1
ATOM 912 C C . ASP A 1 119 ? 3.851 -22.589 -4.194 1.00 57.91 119 ASP A C 1
ATOM 914 O O . ASP A 1 119 ? 4.717 -23.461 -4.256 1.00 57.91 119 ASP A O 1
ATOM 918 N N . VAL A 1 120 ? 3.956 -21.441 -4.847 1.00 64.12 120 VAL A N 1
ATOM 919 C CA . VAL A 1 120 ? 5.051 -21.105 -5.759 1.00 64.12 120 VAL A CA 1
ATOM 920 C C . VAL A 1 120 ? 5.613 -19.766 -5.326 1.00 64.12 120 VAL A C 1
ATOM 922 O O . VAL A 1 120 ? 4.881 -18.784 -5.232 1.00 64.12 120 VAL A O 1
ATOM 925 N N . ASN A 1 121 ? 6.916 -19.723 -5.053 1.00 65.69 121 ASN A N 1
ATOM 926 C CA . ASN A 1 121 ? 7.578 -18.479 -4.692 1.00 65.69 121 ASN A CA 1
ATOM 927 C C . ASN A 1 121 ? 7.816 -17.653 -5.968 1.00 65.69 121 ASN A 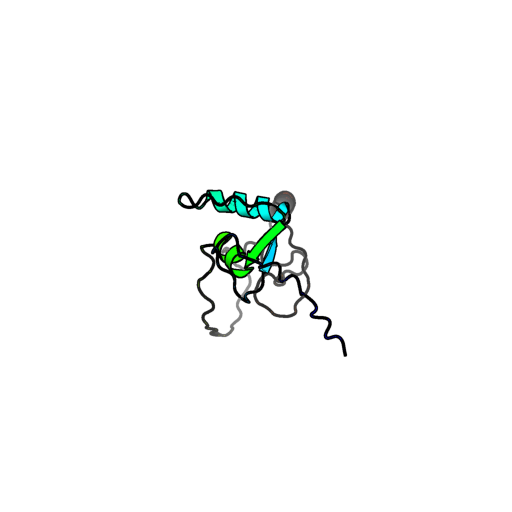C 1
ATOM 929 O O . ASN A 1 121 ? 8.544 -18.128 -6.847 1.00 65.69 121 ASN A O 1
ATOM 933 N N . PRO A 1 122 ? 7.213 -16.459 -6.115 1.00 63.03 122 PRO A N 1
ATOM 934 C CA . PRO A 1 122 ? 7.466 -15.624 -7.276 1.00 63.03 122 PRO A CA 1
ATOM 935 C C . PRO A 1 122 ? 8.927 -15.198 -7.300 1.00 63.03 122 PRO A C 1
ATOM 937 O O . PRO A 1 122 ? 9.470 -14.679 -6.323 1.00 63.03 122 PRO A O 1
ATOM 940 N N . VAL A 1 123 ? 9.546 -15.352 -8.461 1.00 65.12 123 VAL A N 1
ATOM 941 C CA . VAL A 1 123 ? 10.795 -14.666 -8.754 1.00 65.12 123 VAL A CA 1
ATOM 942 C C . VAL A 1 123 ? 10.457 -13.189 -8.931 1.00 65.12 123 VAL A C 1
ATOM 944 O O . VAL A 1 123 ? 9.820 -12.812 -9.908 1.00 65.12 123 VAL A O 1
ATOM 947 N N . MET A 1 124 ? 10.860 -12.353 -7.977 1.00 61.75 124 MET A N 1
ATOM 948 C CA . MET A 1 124 ? 10.586 -10.909 -8.017 1.00 61.75 124 MET A CA 1
ATOM 949 C C . MET A 1 124 ? 11.786 -10.069 -8.469 1.00 61.75 124 MET A C 1
ATOM 951 O O . MET A 1 124 ? 11.647 -8.862 -8.652 1.00 61.75 124 MET A O 1
ATOM 955 N N . THR A 1 125 ? 12.974 -10.663 -8.613 1.00 77.56 125 THR A N 1
ATOM 956 C CA . THR A 1 125 ? 14.188 -9.919 -8.960 1.00 77.56 125 THR A CA 1
ATOM 957 C C . THR A 1 125 ? 14.405 -9.903 -10.470 1.00 77.56 125 THR A C 1
ATOM 959 O O . THR A 1 125 ? 14.537 -10.944 -11.113 1.00 77.56 125 THR A O 1
ATOM 962 N N . LEU A 1 126 ? 14.494 -8.693 -11.030 1.00 75.31 126 LEU A N 1
ATOM 963 C CA . LEU A 1 126 ? 14.768 -8.467 -12.452 1.00 75.31 126 LEU A CA 1
ATOM 964 C C . LEU A 1 126 ? 16.066 -9.163 -12.901 1.00 75.31 126 LEU A C 1
ATOM 966 O O . LEU A 1 126 ? 16.131 -9.714 -13.992 1.00 75.31 126 LEU A O 1
ATOM 970 N N . GLU A 1 127 ? 17.083 -9.187 -12.038 1.00 80.19 127 GLU A N 1
ATOM 971 C CA . GLU A 1 127 ? 18.376 -9.830 -12.302 1.00 80.19 127 GLU A CA 1
ATOM 972 C C . GLU A 1 127 ? 18.250 -11.341 -12.561 1.00 80.19 127 GLU A C 1
ATOM 974 O O . GLU A 1 127 ? 18.857 -11.872 -13.493 1.00 80.19 127 GLU A O 1
ATOM 979 N N . PHE A 1 128 ? 17.412 -12.038 -11.788 1.00 81.94 128 PHE A N 1
ATOM 980 C CA . PHE A 1 128 ? 17.191 -13.472 -11.965 1.00 81.94 128 PHE A CA 1
ATOM 981 C C . PHE A 1 128 ? 16.428 -13.762 -13.261 1.00 81.94 128 PHE A C 1
ATOM 983 O O . PHE A 1 128 ? 16.780 -14.684 -13.996 1.00 81.94 128 PHE A O 1
ATOM 990 N N . GLU A 1 129 ? 15.421 -12.943 -13.579 1.00 80.94 129 GLU A N 1
ATOM 991 C CA . GLU A 1 129 ? 14.691 -13.046 -14.845 1.00 80.94 129 GLU A CA 1
ATOM 992 C C . GLU A 1 129 ? 15.621 -12.845 -16.052 1.00 80.94 129 GLU A C 1
ATOM 994 O O . GLU A 1 129 ? 15.594 -13.632 -17.003 1.00 80.94 129 GLU A O 1
ATOM 999 N N . LEU A 1 130 ? 16.477 -11.821 -16.003 1.00 82.50 130 LEU A N 1
ATOM 1000 C CA . LEU A 1 130 ? 17.440 -11.528 -17.064 1.00 82.50 130 LEU A CA 1
ATOM 1001 C C . LEU A 1 130 ? 18.438 -12.673 -17.257 1.00 82.50 130 LEU A C 1
ATOM 1003 O O . LEU A 1 130 ? 18.655 -13.096 -18.392 1.00 82.50 130 LEU A O 1
ATOM 1007 N N . THR A 1 131 ? 18.966 -13.226 -16.163 1.00 86.25 131 THR A N 1
ATOM 1008 C CA . THR A 1 131 ? 19.918 -14.349 -16.196 1.00 86.25 131 THR A CA 1
ATOM 1009 C C . THR A 1 131 ? 19.314 -15.590 -16.859 1.00 86.25 131 THR A C 1
ATOM 1011 O O . THR A 1 131 ? 19.960 -16.249 -17.679 1.00 86.25 131 THR A O 1
ATOM 1014 N N . ILE A 1 132 ? 18.050 -15.908 -16.553 1.00 84.50 132 I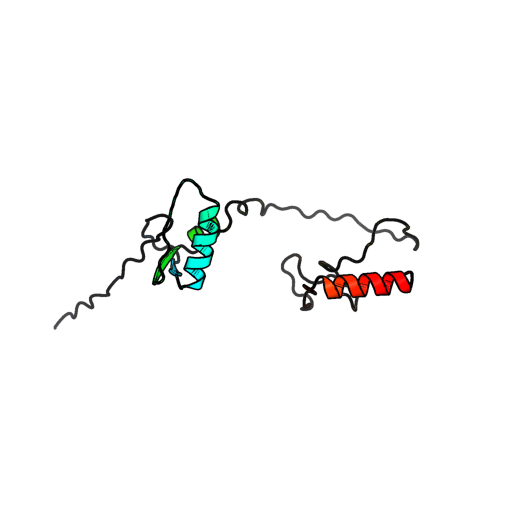LE A N 1
ATOM 1015 C CA . ILE A 1 132 ? 17.357 -17.035 -17.194 1.00 84.50 132 ILE A CA 1
ATOM 1016 C C . ILE A 1 132 ? 17.131 -16.755 -18.673 1.00 84.50 132 ILE A C 1
ATOM 1018 O O . ILE A 1 132 ? 17.413 -17.619 -19.500 1.00 84.50 132 ILE A O 1
ATOM 1022 N N . ARG A 1 133 ? 16.662 -15.554 -19.029 1.00 82.12 133 ARG A N 1
ATOM 1023 C CA . ARG A 1 133 ? 16.453 -15.179 -20.436 1.00 82.12 133 ARG A CA 1
ATOM 1024 C C . ARG A 1 133 ? 17.749 -15.278 -21.241 1.00 82.12 133 ARG A C 1
ATOM 1026 O O . ARG A 1 133 ? 17.718 -15.742 -22.378 1.00 82.12 133 ARG A O 1
ATOM 1033 N N . GLU A 1 134 ? 18.873 -14.857 -20.674 1.00 85.44 134 GLU A N 1
ATOM 1034 C CA . GLU A 1 134 ? 20.188 -14.973 -21.309 1.00 85.44 134 GLU A CA 1
ATOM 1035 C C . GLU A 1 134 ? 20.629 -16.436 -21.460 1.00 85.44 134 GLU A C 1
ATOM 1037 O O . GLU A 1 134 ? 21.088 -16.835 -22.530 1.00 85.44 134 GLU A O 1
ATOM 1042 N N . SER A 1 135 ? 20.390 -17.262 -20.439 1.00 84.44 135 SER A N 1
ATOM 1043 C CA . SER A 1 135 ? 20.670 -18.703 -20.483 1.00 84.44 135 SER A CA 1
ATOM 1044 C C . SER A 1 135 ? 19.813 -19.444 -21.517 1.00 84.44 135 SER A C 1
ATOM 1046 O O . SER A 1 135 ? 20.308 -20.329 -22.207 1.00 84.44 135 SER A O 1
ATOM 1048 N N . CYS A 1 136 ? 18.538 -19.079 -21.669 1.00 81.38 136 CYS A N 1
ATOM 1049 C CA . CYS A 1 136 ? 17.670 -19.638 -22.709 1.00 81.38 136 CYS A CA 1
ATOM 1050 C C . CYS A 1 136 ? 18.132 -19.210 -24.108 1.00 81.38 136 CYS A C 1
ATOM 1052 O O . CYS A 1 136 ? 18.201 -20.034 -25.017 1.00 81.38 136 CYS A O 1
ATOM 1054 N N . LYS A 1 137 ? 18.528 -17.938 -24.276 1.00 80.81 137 LYS A N 1
ATOM 1055 C CA . LYS A 1 137 ? 19.081 -17.434 -25.544 1.00 80.81 137 LYS A CA 1
ATOM 1056 C C . LYS A 1 137 ? 20.355 -18.167 -25.955 1.00 80.81 137 LYS A C 1
ATOM 1058 O O . LYS A 1 137 ? 20.489 -18.504 -27.125 1.00 80.81 137 LYS A O 1
ATOM 1063 N N . SER A 1 138 ? 21.279 -18.413 -25.024 1.00 81.25 138 SER A N 1
ATOM 1064 C CA . SER A 1 138 ? 22.539 -19.106 -25.336 1.00 81.25 138 SER A CA 1
ATOM 1065 C C . SER A 1 138 ? 22.327 -20.567 -25.741 1.00 81.25 138 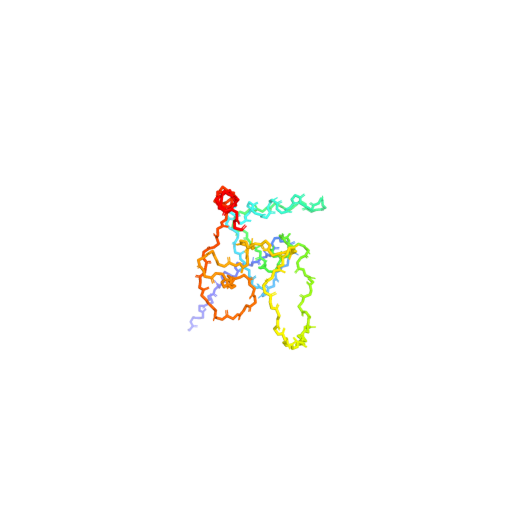SER A C 1
ATOM 1067 O O . SER A 1 138 ? 23.113 -21.114 -26.511 1.00 81.25 138 SER A O 1
ATOM 1069 N N . ARG A 1 139 ? 21.242 -21.183 -25.262 1.00 78.75 139 ARG A N 1
ATOM 1070 C CA . ARG A 1 139 ? 20.837 -22.554 -25.589 1.00 78.75 139 ARG A CA 1
ATOM 1071 C C . ARG A 1 139 ? 19.932 -22.666 -26.817 1.00 78.75 139 ARG A C 1
ATOM 1073 O O . ARG A 1 139 ? 19.665 -23.785 -27.246 1.00 78.75 139 ARG A O 1
ATOM 1080 N N . CYS A 1 140 ? 19.500 -21.537 -27.383 1.00 76.56 140 CYS A N 1
ATOM 1081 C CA . CYS A 1 140 ? 18.496 -21.471 -28.447 1.00 76.56 140 CYS A CA 1
ATOM 1082 C C . CYS A 1 140 ? 17.178 -22.184 -28.078 1.00 76.56 140 CYS A C 1
ATOM 1084 O O . CYS A 1 140 ? 16.574 -22.826 -28.941 1.00 76.56 140 CYS A O 1
ATO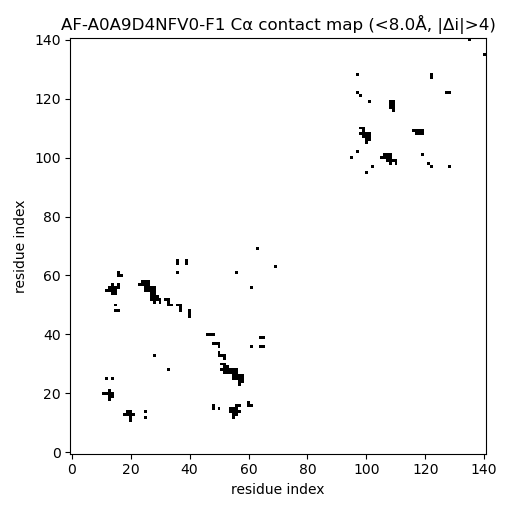M 1086 N N . ASP A 1 141 ? 16.776 -22.094 -26.804 1.00 71.06 141 ASP A N 1
ATOM 1087 C CA . ASP A 1 141 ? 15.482 -22.600 -26.316 1.00 71.06 141 ASP A CA 1
ATOM 1088 C C . ASP A 1 141 ? 14.293 -21.792 -26.887 1.00 71.06 141 ASP A C 1
ATOM 1090 O O . ASP A 1 141 ? 14.450 -20.572 -27.150 1.00 71.06 141 ASP A O 1
#

Organism: Dreissena polymorpha (NCBI:txid45954)

Radius of gyration: 25.56 Å; Cα contacts (8 Å, |Δi|>4): 103; chains: 1; bounding box: 50×50×82 Å

pLDDT: mean 70.13, std 16.8, range [37.28, 92.5]

Mean predicted aligned error: 19.76 Å

Solvent-accessible surface area (backbone atoms only — not comparable to full-atom values): 9617 Å² total; per-residue (Å²): 136,85,81,80,78,77,77,72,82,72,73,77,66,43,13,76,83,81,70,48,72,66,94,61,66,66,41,71,29,43,66,72,51,22,53,54,48,52,57,39,39,73,79,42,92,88,55,93,72,86,65,57,65,72,42,30,32,34,53,64,56,53,50,44,64,70,41,75,87,74,83,76,84,96,74,90,85,89,78,91,82,86,88,85,91,80,81,97,77,73,99,64,90,80,72,85,47,73,83,46,35,34,90,90,75,66,44,77,33,76,77,72,79,98,67,98,70,71,90,66,84,76,82,80,51,68,68,60,54,49,53,50,54,51,54,35,59,77,67,70,106

Foldseek 3Di:
DDDPPPPPPPVQQQAQQVRDGDPADKDFDAPVNQVLLCVLCVVPPPDDRRDDGGHIHRPVSSVCSNCVPPPDDPDDDDDDDDDDDDDDDDPDDDDLDLVFADPPPRHGAPPDDDDDDDHDDRPPDPVVVVVVVVVCVVVVD

Secondary structure (DSSP, 8-state):
--------------BTTT----SS-EEE--HHHHHHHHHHHTT-SS--PPP-TT-EEEHHHHHHHH-TT------------------S---SS----TTTB-TTT-PBPS-SSS-----------HHHHHHHHHHHHHHT-